Protein AF-A0A0C2C141-F1 (afdb_monomer_lite)

InterPro domains:
  IPR000219 Dbl homology domain [PF00621] (6-155)
  IPR000219 Dbl homology domain [PS50010] (1-156)
  IPR000219 Dbl homology domain [SM00325] (1-156)
  IPR000219 Dbl homology domain [cd00160] (6-156)
  IPR035899 Dbl homology (DH) domain superfamily [G3DSA:1.20.900.10] (3-156)
  IPR035899 Dbl homology (DH) domain superfamily [SSF48065] (6-153)
  IPR051336 Rho GTPase-activating Guanine Nucleotide Exchange Factors [PTHR22826] (6-152)

Sequence (156 aa):
MKRKSLSTERTYVAELESLVEYYVEPFHAPEYQQGIAVPIRGRSDLVFGNLRELLHFHSRFLLPELLSNENSSAGICRVFVQHANRFLSLYHAYCQNKAASDAIRKEFCEMSSFFADCQRRAGHPLPLGAYLLKPVQRITKYQLLLRELERHCRPE

Structure (mmCIF, N/CA/C/O backbone):
data_AF-A0A0C2C141-F1
#
_entry.id   AF-A0A0C2C141-F1
#
loop_
_atom_site.group_PDB
_atom_site.id
_atom_site.type_symbol
_atom_site.label_atom_id
_atom_site.label_alt_id
_atom_site.label_comp_id
_atom_site.label_asym_id
_atom_site.label_entity_id
_atom_site.label_seq_id
_atom_site.pdbx_PDB_ins_code
_atom_site.Cartn_x
_atom_site.Cartn_y
_atom_site.Cartn_z
_atom_site.occupancy
_atom_site.B_iso_or_equiv
_atom_site.auth_seq_id
_atom_site.auth_comp_id
_atom_site.auth_asym_id
_atom_site.auth_atom_id
_atom_site.pdbx_PDB_model_num
ATOM 1 N N . MET A 1 1 ? 19.460 -10.248 -10.170 1.00 47.91 1 MET A N 1
ATOM 2 C CA . MET A 1 1 ? 18.730 -9.000 -9.834 1.00 47.91 1 MET A CA 1
ATOM 3 C C . MET A 1 1 ? 17.317 -8.924 -10.419 1.00 47.91 1 MET A C 1
ATOM 5 O O . MET A 1 1 ? 16.387 -8.735 -9.646 1.00 47.91 1 MET A O 1
ATOM 9 N N . LYS A 1 2 ? 17.122 -9.149 -11.733 1.00 51.53 2 LYS A N 1
ATOM 10 C CA . LYS A 1 2 ? 15.820 -9.020 -12.435 1.00 51.53 2 LYS A CA 1
ATOM 11 C C . LYS A 1 2 ? 14.654 -9.822 -11.819 1.00 51.53 2 LYS A C 1
ATOM 13 O O . LYS A 1 2 ? 13.629 -9.242 -11.483 1.00 51.53 2 LYS A O 1
ATOM 18 N N . ARG A 1 3 ? 14.844 -11.122 -11.540 1.00 54.25 3 ARG A N 1
ATOM 19 C CA . ARG A 1 3 ? 13.810 -11.992 -10.925 1.00 54.25 3 ARG A CA 1
ATOM 20 C C . ARG A 1 3 ? 13.369 -11.550 -9.520 1.00 54.25 3 ARG A C 1
ATOM 22 O O . ARG A 1 3 ? 12.217 -11.740 -9.145 1.00 54.25 3 ARG A O 1
ATOM 29 N N . LYS A 1 4 ? 14.268 -10.924 -8.748 1.00 59.09 4 LYS A N 1
ATOM 30 C CA . LYS A 1 4 ? 13.986 -10.481 -7.373 1.00 59.09 4 LYS A CA 1
ATOM 31 C C . LYS A 1 4 ? 13.063 -9.257 -7.353 1.00 59.09 4 LYS A C 1
ATOM 33 O O . LYS A 1 4 ? 12.189 -9.185 -6.502 1.00 59.09 4 LYS A O 1
ATOM 38 N N . SER A 1 5 ? 13.201 -8.335 -8.310 1.00 63.59 5 SER A N 1
ATOM 39 C CA . SER A 1 5 ? 12.352 -7.136 -8.382 1.00 63.59 5 SER A CA 1
ATOM 40 C C . SER A 1 5 ? 10.886 -7.485 -8.675 1.00 63.59 5 SER A C 1
ATOM 42 O O . SER A 1 5 ? 9.999 -7.048 -7.941 1.00 63.59 5 SER A O 1
ATOM 44 N N . LEU A 1 6 ? 10.636 -8.375 -9.640 1.00 74.69 6 LEU A N 1
ATOM 45 C CA . LEU A 1 6 ? 9.282 -8.814 -10.007 1.00 74.69 6 LEU A CA 1
ATOM 46 C C . LEU A 1 6 ? 8.625 -9.675 -8.929 1.00 74.69 6 LEU A C 1
ATOM 48 O O . LEU A 1 6 ? 7.445 -9.500 -8.636 1.00 74.69 6 LEU A O 1
ATOM 52 N N . SER A 1 7 ? 9.395 -10.558 -8.287 1.00 78.00 7 SER A N 1
ATOM 53 C CA . SER A 1 7 ? 8.917 -11.305 -7.121 1.00 78.00 7 SER A CA 1
ATOM 54 C C . SER A 1 7 ? 8.462 -10.352 -6.013 1.00 78.00 7 SER A C 1
ATOM 56 O O . SER A 1 7 ? 7.355 -10.499 -5.506 1.00 78.00 7 SER A O 1
ATOM 58 N N . THR A 1 8 ? 9.250 -9.313 -5.709 1.00 86.75 8 THR A N 1
ATOM 59 C CA . THR A 1 8 ? 8.849 -8.331 -4.691 1.00 86.75 8 THR A CA 1
ATOM 60 C C . THR A 1 8 ? 7.659 -7.469 -5.109 1.00 86.75 8 THR A C 1
ATOM 62 O O . THR A 1 8 ? 6.971 -6.957 -4.233 1.00 86.75 8 THR A O 1
ATOM 65 N N . GLU A 1 9 ? 7.409 -7.290 -6.413 1.00 92.25 9 GLU A N 1
ATOM 66 C CA . GLU A 1 9 ? 6.227 -6.560 -6.886 1.00 92.25 9 GLU A CA 1
ATOM 67 C C . GLU A 1 9 ? 4.954 -7.379 -6.734 1.00 92.25 9 GLU A C 1
ATOM 69 O O . GLU A 1 9 ? 3.964 -6.870 -6.221 1.00 92.25 9 GLU A O 1
ATOM 74 N N . ARG A 1 10 ? 4.994 -8.666 -7.091 1.00 93.94 10 ARG A N 1
ATOM 75 C CA . ARG A 1 10 ? 3.867 -9.578 -6.856 1.00 93.94 10 ARG A CA 1
ATOM 76 C C . ARG A 1 10 ? 3.506 -9.646 -5.377 1.00 93.94 10 ARG A C 1
ATOM 78 O O . ARG A 1 10 ? 2.333 -9.558 -5.041 1.00 93.94 10 ARG A O 1
ATOM 85 N N . THR A 1 11 ? 4.508 -9.753 -4.501 1.00 94.62 11 THR A N 1
ATOM 86 C CA . THR A 1 11 ? 4.280 -9.723 -3.051 1.00 94.62 11 THR A CA 1
ATOM 87 C C . THR A 1 11 ? 3.657 -8.403 -2.611 1.00 94.62 11 THR A C 1
ATOM 89 O O . THR A 1 11 ? 2.693 -8.423 -1.860 1.00 94.62 11 THR A O 1
ATOM 92 N N . TYR A 1 12 ? 4.157 -7.264 -3.100 1.00 95.94 12 TYR A N 1
ATOM 93 C CA . TYR A 1 12 ? 3.591 -5.962 -2.750 1.00 95.94 12 TYR A CA 1
ATOM 94 C C . TYR A 1 12 ? 2.126 -5.830 -3.185 1.00 95.94 12 TYR A C 1
ATOM 96 O O . TYR A 1 12 ? 1.298 -5.406 -2.384 1.00 95.94 12 TYR A O 1
ATOM 104 N N . VAL A 1 13 ? 1.794 -6.238 -4.414 1.00 97.56 13 VAL A N 1
ATOM 105 C CA . VAL A 1 13 ? 0.410 -6.238 -4.913 1.00 97.56 13 VAL A CA 1
ATOM 106 C C . VAL A 1 13 ? -0.478 -7.138 -4.058 1.00 97.56 13 VAL A C 1
ATOM 108 O O . VAL A 1 13 ? -1.496 -6.661 -3.575 1.00 97.56 13 VAL A O 1
ATOM 111 N N . ALA A 1 14 ? -0.060 -8.375 -3.781 1.00 97.25 14 ALA A N 1
ATOM 112 C CA . ALA A 1 14 ? -0.830 -9.305 -2.954 1.00 97.25 14 ALA A CA 1
ATOM 113 C C . ALA A 1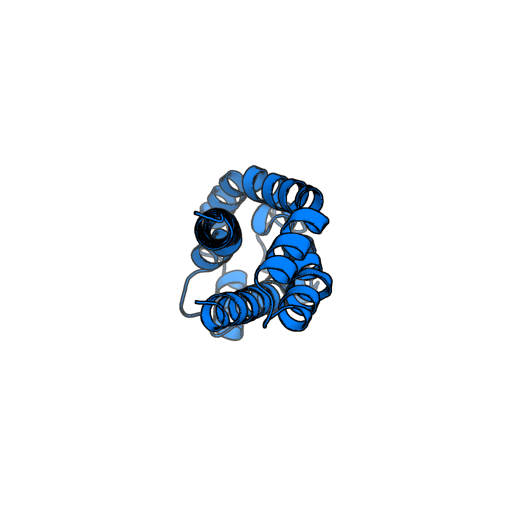 14 ? -1.068 -8.774 -1.527 1.00 97.25 14 ALA A C 1
ATOM 115 O O . ALA A 1 14 ? -2.144 -8.937 -0.956 1.00 97.25 14 ALA A O 1
ATOM 116 N N . GLU A 1 15 ? -0.080 -8.095 -0.941 1.00 96.88 15 GLU A N 1
ATOM 117 C CA . GLU A 1 15 ? -0.233 -7.459 0.370 1.00 96.88 15 GLU A CA 1
ATOM 118 C C . GLU A 1 15 ? -1.220 -6.281 0.329 1.00 96.88 15 GLU A C 1
ATOM 120 O O . GLU A 1 15 ? -1.989 -6.103 1.273 1.00 96.88 15 GLU A O 1
ATOM 125 N N . LEU A 1 16 ? -1.232 -5.487 -0.749 1.00 98.19 16 LEU A N 1
ATOM 126 C CA . LEU A 1 16 ? -2.234 -4.434 -0.944 1.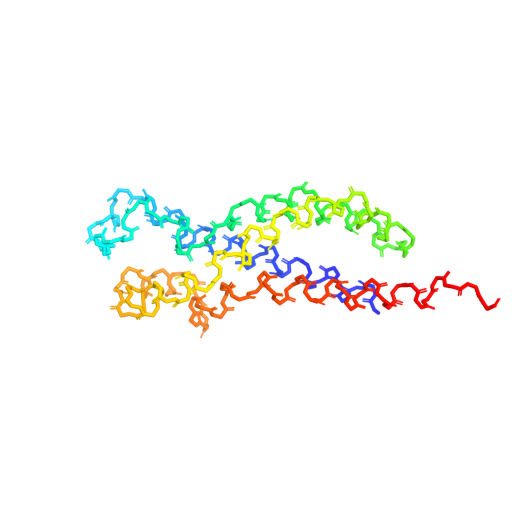00 98.19 16 LEU A CA 1
ATOM 127 C C . LEU A 1 16 ? -3.640 -5.008 -1.166 1.00 98.19 16 LEU A C 1
ATOM 129 O O . LEU A 1 16 ? -4.595 -4.467 -0.613 1.00 98.19 16 LEU A O 1
ATOM 133 N N . GLU A 1 17 ? -3.767 -6.087 -1.942 1.00 98.31 17 GLU A N 1
ATOM 134 C CA . GLU A 1 17 ? -5.032 -6.803 -2.159 1.00 98.31 17 GLU A CA 1
ATOM 135 C C . GLU A 1 17 ? -5.600 -7.288 -0.829 1.00 98.31 17 GLU A C 1
ATOM 137 O O . GLU A 1 17 ? -6.735 -6.951 -0.502 1.00 98.31 17 GLU A O 1
ATOM 142 N N . SER A 1 18 ? -4.777 -7.949 -0.009 1.00 98.19 18 SER A N 1
ATOM 143 C CA . SER A 1 18 ? -5.176 -8.400 1.327 1.00 98.19 18 SER A CA 1
ATOM 144 C C . SER A 1 18 ? -5.638 -7.242 2.222 1.00 98.19 18 SER A C 1
ATOM 146 O O . SER A 1 18 ? -6.653 -7.334 2.911 1.00 98.19 18 SER A O 1
ATOM 148 N N . LEU A 1 19 ? -4.942 -6.099 2.206 1.00 98.25 19 LEU A N 1
ATOM 149 C CA . LEU A 1 19 ? -5.393 -4.932 2.970 1.00 98.25 19 LEU A CA 1
ATOM 150 C C . LEU A 1 19 ? -6.753 -4.418 2.498 1.00 98.25 19 LEU A C 1
ATOM 152 O O . LEU A 1 19 ? -7.599 -4.071 3.325 1.00 98.25 19 LEU A O 1
ATOM 156 N N . VAL A 1 20 ? -6.964 -4.350 1.184 1.00 98.25 20 VAL A N 1
ATOM 157 C CA . VAL A 1 20 ? -8.240 -3.896 0.635 1.00 98.25 20 VAL A CA 1
ATOM 158 C C . VAL A 1 20 ? -9.351 -4.878 1.001 1.00 98.25 20 VAL A C 1
ATOM 160 O O . VAL A 1 20 ? -10.355 -4.453 1.563 1.00 98.25 20 VAL A O 1
ATOM 163 N N . GLU A 1 21 ? -9.136 -6.171 0.785 1.00 98.12 21 GLU A N 1
ATOM 164 C CA . GLU A 1 21 ? -10.112 -7.234 1.032 1.00 98.12 21 GLU A CA 1
ATOM 165 C C . GLU A 1 21 ? -10.494 -7.371 2.510 1.00 98.12 21 GLU A C 1
ATOM 167 O O . GLU A 1 21 ? -11.675 -7.451 2.836 1.00 98.12 21 GLU A O 1
ATOM 172 N N . TYR A 1 22 ? -9.518 -7.383 3.421 1.00 98.00 22 TYR A N 1
ATOM 173 C CA . TYR A 1 22 ? -9.776 -7.714 4.826 1.00 98.00 22 TYR A CA 1
ATOM 174 C C . TYR A 1 22 ? -9.963 -6.505 5.735 1.00 98.00 22 TYR A C 1
ATOM 176 O O . TYR A 1 22 ? -10.462 -6.670 6.848 1.00 98.00 22 TYR A O 1
ATOM 184 N N . TYR A 1 23 ? -9.578 -5.305 5.296 1.00 97.69 23 TYR A N 1
ATOM 185 C CA . TYR A 1 23 ? -9.715 -4.089 6.100 1.00 97.69 23 TYR A CA 1
ATOM 186 C C . TYR A 1 23 ? -10.569 -3.044 5.405 1.00 97.69 23 TYR A C 1
ATOM 188 O O . TYR A 1 23 ? -11.541 -2.595 6.001 1.00 97.69 23 TYR A O 1
ATOM 196 N N . VAL A 1 24 ? -10.241 -2.661 4.167 1.00 97.56 24 VAL A N 1
ATOM 197 C CA . VAL A 1 24 ? -10.925 -1.542 3.504 1.00 97.56 24 VAL A CA 1
ATOM 198 C C . VAL A 1 24 ? -12.366 -1.897 3.144 1.00 97.56 24 VAL A C 1
ATOM 200 O O . VAL A 1 24 ? -13.257 -1.125 3.478 1.00 97.56 24 VAL A O 1
ATOM 203 N N . GLU A 1 25 ? -12.630 -3.041 2.505 1.00 96.31 25 GLU A N 1
ATOM 204 C CA . GLU A 1 25 ? -14.008 -3.444 2.174 1.00 96.31 25 GLU A CA 1
ATOM 205 C C . GLU A 1 25 ? -14.862 -3.643 3.441 1.00 96.31 25 GLU A C 1
ATOM 207 O O . GLU A 1 25 ? -15.918 -3.010 3.541 1.00 96.31 25 GLU A O 1
ATOM 212 N N . PRO A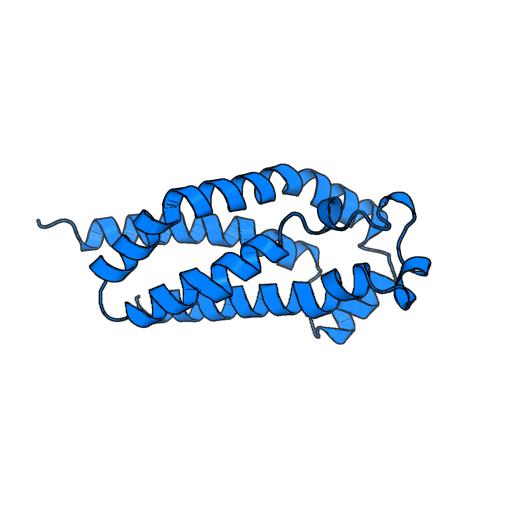 1 26 ? -14.406 -4.380 4.479 1.00 96.50 26 PRO A N 1
ATOM 213 C CA . PRO A 1 26 ? -15.149 -4.502 5.729 1.00 96.50 26 PRO A CA 1
ATOM 214 C C . PRO A 1 26 ? -15.369 -3.163 6.432 1.00 96.50 26 PRO A C 1
ATOM 216 O O . PRO A 1 26 ? -16.400 -2.972 7.065 1.00 96.50 26 PRO A O 1
ATOM 219 N N . PHE A 1 27 ? -14.449 -2.203 6.301 1.00 96.62 27 PHE A N 1
ATOM 220 C CA . PHE A 1 27 ? -14.618 -0.879 6.901 1.00 96.62 27 PHE A CA 1
ATOM 221 C C . PHE A 1 27 ? -15.821 -0.117 6.332 1.00 96.62 27 PHE A C 1
ATOM 223 O O . PHE A 1 27 ? -16.388 0.731 7.018 1.00 96.62 27 PHE A O 1
ATOM 230 N N . HIS A 1 28 ? -16.225 -0.410 5.094 1.00 94.44 28 HIS A N 1
ATOM 231 C CA . HIS A 1 28 ? -17.411 0.174 4.464 1.00 94.44 28 HIS A CA 1
ATOM 232 C C . HIS A 1 28 ? -18.668 -0.685 4.615 1.00 94.44 28 HIS A C 1
ATOM 234 O O . HIS A 1 28 ? -19.766 -0.191 4.357 1.00 94.44 28 HIS A O 1
ATOM 240 N N . ALA A 1 29 ? -18.536 -1.944 5.036 1.00 94.50 29 ALA A N 1
ATOM 241 C CA . ALA A 1 29 ? -19.673 -2.845 5.127 1.00 94.50 29 ALA A CA 1
ATOM 242 C C . ALA A 1 29 ? -20.622 -2.411 6.271 1.00 94.50 29 ALA A C 1
ATOM 244 O O . ALA A 1 29 ? -20.145 -2.086 7.372 1.00 94.50 29 ALA A O 1
ATOM 245 N N . PRO A 1 30 ? -21.950 -2.364 6.041 1.00 92.56 30 PRO A N 1
ATOM 246 C CA . PRO A 1 30 ? -22.930 -1.930 7.038 1.00 92.56 30 PRO A CA 1
ATOM 247 C C . PRO A 1 30 ? -22.847 -2.693 8.366 1.00 92.56 30 PRO A C 1
ATOM 249 O O . PRO A 1 30 ? -22.968 -2.094 9.435 1.00 92.56 30 PRO A O 1
ATOM 252 N N . GLU A 1 31 ? -22.585 -3.997 8.306 1.00 93.19 31 GLU A N 1
ATOM 253 C CA . GLU A 1 31 ? -22.511 -4.901 9.454 1.00 93.19 31 GLU A CA 1
ATOM 254 C C . GLU A 1 31 ? -21.375 -4.566 10.431 1.00 93.19 31 GLU A C 1
ATOM 256 O O . GLU A 1 31 ? -21.474 -4.872 11.618 1.00 93.19 31 GLU A O 1
ATOM 261 N N . TYR A 1 32 ? -20.319 -3.892 9.968 1.00 92.25 32 TYR A N 1
ATOM 262 C CA . TYR A 1 32 ? -19.162 -3.553 10.796 1.00 92.25 32 TYR A CA 1
ATOM 263 C C . TYR A 1 32 ? -19.173 -2.107 11.304 1.00 92.25 32 TYR A C 1
ATOM 265 O O . TYR A 1 32 ? -18.374 -1.765 12.177 1.00 92.25 32 TYR A O 1
ATOM 273 N N . GLN A 1 33 ? -20.101 -1.257 10.842 1.00 91.06 33 GLN A N 1
ATOM 274 C CA . GLN A 1 33 ? -20.119 0.172 11.191 1.00 91.06 33 GLN A CA 1
ATOM 275 C C . GLN A 1 33 ? -20.230 0.429 12.697 1.00 91.06 33 GLN A C 1
ATOM 277 O O . GLN A 1 33 ? -19.650 1.390 13.207 1.00 91.06 33 GLN A O 1
ATOM 282 N N . GLN A 1 34 ? -20.950 -0.430 13.424 1.00 88.62 34 GLN A N 1
ATOM 283 C CA . GLN A 1 34 ? -21.106 -0.310 14.876 1.00 88.62 34 GLN A CA 1
ATOM 284 C C . GLN A 1 34 ? -19.799 -0.579 15.637 1.00 88.62 34 GLN A C 1
ATOM 286 O O . GLN A 1 34 ? -19.583 0.021 16.686 1.00 88.62 34 GLN A O 1
ATOM 291 N N . GLY A 1 35 ? -18.911 -1.420 15.094 1.00 88.62 35 GLY A N 1
ATOM 292 C CA . GLY A 1 35 ? -17.595 -1.725 15.671 1.00 88.62 35 GLY A CA 1
ATOM 293 C C . GLY A 1 35 ? -16.509 -0.692 15.346 1.00 88.62 35 GLY A C 1
ATOM 294 O O . GLY A 1 35 ? -15.397 -0.778 15.870 1.00 88.62 35 GLY A O 1
ATOM 295 N N . ILE A 1 36 ? -16.818 0.290 14.494 1.00 94.44 36 ILE A N 1
ATOM 296 C CA . ILE A 1 36 ? -15.905 1.360 14.089 1.00 94.44 36 ILE A CA 1
ATOM 297 C C . ILE A 1 36 ? -16.176 2.609 14.933 1.00 94.44 36 ILE A C 1
ATOM 299 O O . ILE A 1 36 ? -17.324 3.051 15.077 1.00 94.44 36 ILE A O 1
ATOM 303 N N . ALA A 1 37 ? -15.099 3.196 15.462 1.00 94.06 37 ALA A N 1
ATOM 304 C CA . ALA A 1 37 ? -15.157 4.410 16.265 1.00 94.06 37 ALA A CA 1
ATOM 305 C C . ALA A 1 37 ? -15.770 5.575 15.470 1.00 94.06 37 ALA A C 1
ATOM 307 O O . ALA A 1 37 ? -15.437 5.802 14.306 1.00 94.06 37 ALA A O 1
ATOM 308 N N . VAL A 1 38 ? -16.655 6.338 16.117 1.00 93.94 38 VAL A N 1
ATOM 309 C CA . VAL A 1 38 ? -17.401 7.441 15.488 1.00 93.94 38 VAL A CA 1
ATOM 310 C C . VAL A 1 38 ? -16.499 8.447 14.750 1.00 93.94 38 VAL A C 1
ATOM 312 O O . VAL A 1 38 ? -16.847 8.774 13.617 1.00 93.94 38 VAL A O 1
ATOM 315 N N . PRO A 1 39 ? -15.338 8.887 15.288 1.00 94.00 39 PRO A N 1
ATOM 316 C CA . PRO A 1 39 ? -14.485 9.872 14.611 1.00 94.00 39 PRO A CA 1
ATOM 317 C C . PRO A 1 39 ? -13.935 9.428 13.249 1.00 94.00 39 PRO A C 1
ATOM 319 O O . PRO A 1 39 ? -13.611 10.270 12.416 1.00 94.00 39 PRO A O 1
ATOM 322 N N . ILE A 1 40 ? -13.828 8.117 13.016 1.00 94.94 40 ILE A N 1
ATOM 323 C CA . ILE A 1 40 ? -13.276 7.553 11.777 1.00 94.94 40 ILE A CA 1
ATOM 324 C C . ILE A 1 40 ? -14.341 6.887 10.905 1.00 94.94 40 ILE A C 1
ATOM 326 O O . ILE A 1 40 ? -14.057 6.505 9.774 1.00 94.94 40 ILE A O 1
ATOM 330 N N . ARG A 1 41 ? -15.572 6.729 11.397 1.00 93.56 41 ARG A N 1
ATOM 331 C CA . ARG A 1 41 ? -16.643 6.041 10.671 1.00 93.56 41 ARG A CA 1
ATOM 332 C C . ARG A 1 41 ? -16.903 6.718 9.323 1.00 93.56 41 ARG A C 1
ATOM 334 O O . ARG A 1 41 ? -17.076 7.931 9.252 1.00 93.56 41 ARG A O 1
ATOM 341 N N . GLY A 1 42 ? -16.899 5.932 8.246 1.00 89.44 42 GLY A N 1
ATOM 342 C CA . GLY A 1 42 ? -17.040 6.441 6.876 1.00 89.44 42 GLY A CA 1
ATOM 343 C C . GLY A 1 42 ? -15.840 7.246 6.353 1.00 89.44 42 GLY A C 1
ATOM 344 O O . GLY A 1 42 ? -15.874 7.697 5.213 1.00 89.44 42 GLY A O 1
ATOM 345 N N . ARG A 1 43 ? -14.773 7.406 7.145 1.00 93.88 43 ARG A N 1
ATOM 346 C CA . ARG A 1 43 ? -13.552 8.155 6.812 1.00 93.88 43 ARG A CA 1
ATOM 347 C C . ARG A 1 43 ? -12.376 7.210 6.571 1.00 93.88 43 ARG A C 1
ATOM 349 O O . ARG A 1 43 ? -11.335 7.281 7.226 1.00 93.88 43 ARG A O 1
ATOM 356 N N . SER A 1 44 ? -12.563 6.271 5.645 1.00 94.69 44 SER A N 1
ATOM 357 C CA . SER A 1 44 ? -11.535 5.292 5.268 1.00 94.69 44 SER A CA 1
ATOM 358 C C . SER A 1 44 ? -10.285 5.958 4.687 1.00 94.69 44 SER A C 1
ATOM 360 O O . SER A 1 44 ? -9.186 5.438 4.849 1.00 94.69 44 SER A O 1
ATOM 362 N N . ASP A 1 45 ? -10.445 7.117 4.048 1.00 94.88 45 ASP A N 1
ATOM 363 C CA . ASP A 1 45 ? -9.378 7.975 3.533 1.00 94.88 45 ASP A CA 1
ATOM 364 C C . ASP A 1 45 ? -8.390 8.374 4.634 1.00 94.88 45 ASP A C 1
ATOM 366 O O . ASP A 1 45 ? -7.179 8.325 4.431 1.00 94.88 45 ASP A O 1
ATOM 370 N N . LEU A 1 46 ? -8.888 8.674 5.834 1.00 96.06 46 LEU A N 1
ATOM 371 C CA . LEU A 1 46 ? -8.039 9.055 6.956 1.00 96.06 46 LEU A CA 1
ATOM 372 C C . LEU A 1 46 ? -7.193 7.882 7.462 1.00 96.06 46 LEU A C 1
ATOM 374 O O . LEU A 1 46 ? -6.023 8.058 7.793 1.00 96.06 46 LEU A O 1
ATOM 378 N N . VAL A 1 47 ? -7.764 6.675 7.494 1.00 96.75 47 VAL A N 1
ATOM 379 C CA . VAL A 1 47 ? -7.081 5.479 8.009 1.00 96.75 47 VAL A CA 1
ATOM 380 C C . VAL A 1 47 ? -6.144 4.882 6.960 1.00 96.75 47 VAL A C 1
ATOM 382 O O . VAL A 1 47 ? -4.985 4.600 7.258 1.00 96.75 47 VAL A O 1
ATOM 385 N N . PHE A 1 48 ? -6.624 4.695 5.733 1.00 97.81 48 PHE A N 1
ATOM 386 C CA . PHE A 1 48 ? -5.945 3.922 4.691 1.00 97.81 48 PHE A CA 1
ATOM 387 C C . PHE A 1 48 ? -5.351 4.787 3.570 1.00 97.81 48 PHE A C 1
ATOM 389 O O . PHE A 1 48 ? -4.605 4.270 2.741 1.00 97.81 48 PHE A O 1
ATOM 396 N N . GLY A 1 49 ? -5.653 6.087 3.512 1.00 97.38 49 GLY A N 1
ATOM 397 C CA . GLY A 1 49 ? -5.265 6.945 2.391 1.00 97.38 49 GLY A CA 1
ATOM 398 C C . GLY A 1 49 ? -5.892 6.487 1.073 1.00 97.38 49 GLY A C 1
ATOM 399 O O . GLY A 1 49 ? -6.975 5.904 1.035 1.00 97.38 49 GLY A O 1
ATOM 400 N N . ASN A 1 50 ? -5.170 6.691 -0.026 1.00 97.81 50 ASN A N 1
ATOM 401 C CA . ASN A 1 50 ? -5.563 6.262 -1.369 1.00 97.81 50 ASN A CA 1
ATOM 402 C C . ASN A 1 50 ? -5.104 4.824 -1.703 1.00 97.81 50 ASN A C 1
ATOM 404 O O . ASN A 1 50 ? -4.685 4.530 -2.824 1.00 97.81 50 ASN A O 1
ATOM 408 N N . LEU A 1 51 ? -5.177 3.896 -0.738 1.00 97.44 51 LEU A N 1
ATOM 409 C CA . LEU A 1 51 ? -4.685 2.518 -0.898 1.00 97.44 51 LEU A CA 1
ATOM 410 C C . LEU A 1 51 ? -5.314 1.782 -2.093 1.00 97.44 51 LEU A C 1
ATOM 412 O O . LEU A 1 51 ? -4.623 1.049 -2.798 1.00 97.44 51 LEU A O 1
ATOM 416 N N . ARG A 1 52 ? -6.610 2.009 -2.352 1.00 97.38 52 ARG A N 1
ATOM 417 C CA . ARG A 1 52 ? -7.322 1.429 -3.505 1.00 97.38 52 ARG A CA 1
ATOM 418 C C . ARG A 1 52 ? -6.742 1.905 -4.835 1.00 97.38 52 ARG A C 1
ATOM 420 O O . ARG A 1 52 ? -6.609 1.112 -5.761 1.00 97.38 52 ARG A O 1
ATOM 427 N N . GLU A 1 53 ? -6.378 3.181 -4.933 1.00 98.06 53 GLU A N 1
ATOM 428 C CA . GLU A 1 53 ? -5.795 3.751 -6.151 1.00 98.06 53 GLU A CA 1
ATOM 429 C C . GLU A 1 53 ? -4.385 3.215 -6.394 1.00 98.06 53 GLU A C 1
ATOM 431 O O . GLU A 1 53 ? -4.049 2.864 -7.527 1.00 98.06 53 GLU A O 1
ATOM 436 N N . LEU A 1 54 ? -3.586 3.087 -5.326 1.00 98.06 54 LEU A N 1
ATOM 437 C CA . LEU A 1 54 ? -2.288 2.417 -5.381 1.00 98.06 54 LEU A CA 1
ATOM 438 C C . LEU A 1 54 ? -2.451 0.971 -5.854 1.00 98.06 54 LEU A C 1
ATOM 440 O O . LEU A 1 54 ? -1.832 0.584 -6.843 1.00 98.06 54 LEU A O 1
ATOM 444 N N . LEU A 1 55 ? -3.323 0.187 -5.215 1.00 98.38 55 LEU A N 1
ATOM 445 C CA . LEU A 1 55 ? -3.577 -1.193 -5.625 1.00 98.38 55 LEU A CA 1
ATOM 446 C C . LEU A 1 55 ? -3.998 -1.267 -7.095 1.00 98.38 55 LEU A C 1
ATOM 448 O O . LEU A 1 55 ? -3.451 -2.063 -7.856 1.00 98.38 55 LEU A O 1
ATOM 452 N N . HIS A 1 56 ? -4.942 -0.428 -7.511 1.00 98.12 56 HIS A N 1
ATOM 453 C CA . HIS A 1 56 ? -5.427 -0.400 -8.883 1.00 98.12 56 HIS A CA 1
ATOM 454 C C . HIS A 1 56 ? -4.302 -0.094 -9.879 1.00 98.12 56 HIS A C 1
ATOM 456 O O . HIS A 1 56 ? -4.158 -0.790 -10.882 1.00 98.12 56 HIS A O 1
ATOM 462 N N . PHE A 1 57 ? -3.470 0.910 -9.600 1.00 97.75 57 PHE A N 1
ATOM 463 C CA . PHE A 1 57 ? -2.329 1.234 -10.449 1.00 97.75 57 PHE A CA 1
ATOM 464 C C . PHE A 1 57 ? -1.338 0.066 -10.550 1.00 97.75 57 PHE A C 1
ATOM 466 O O . PHE A 1 57 ? -0.967 -0.343 -11.654 1.00 97.75 57 PHE A O 1
ATOM 473 N N . HIS A 1 58 ? -0.948 -0.493 -9.406 1.00 97.38 58 HIS A N 1
ATOM 474 C CA . HIS A 1 58 ? 0.053 -1.549 -9.346 1.00 97.38 58 HIS A CA 1
ATOM 475 C C . HIS A 1 58 ? -0.431 -2.853 -9.995 1.00 97.38 58 HIS A C 1
ATOM 477 O O . HIS A 1 58 ? 0.277 -3.426 -10.820 1.00 97.38 58 HIS A O 1
ATOM 483 N N . SER A 1 59 ? -1.651 -3.294 -9.683 1.00 97.00 59 SER A N 1
ATOM 484 C CA . SER A 1 59 ? -2.216 -4.553 -10.190 1.00 97.00 59 SER A CA 1
ATOM 485 C C . SER A 1 59 ? -2.626 -4.488 -11.664 1.00 97.00 59 SER A C 1
ATOM 487 O O . SER A 1 59 ? -2.444 -5.466 -12.388 1.00 97.00 59 SER A O 1
ATOM 489 N N . ARG A 1 60 ? -3.181 -3.359 -12.132 1.00 96.75 60 ARG A N 1
ATOM 490 C CA . ARG A 1 60 ? -3.780 -3.264 -13.477 1.00 96.75 60 ARG A CA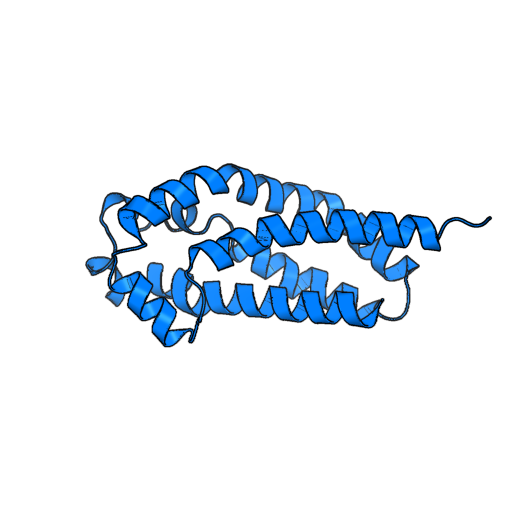 1
ATOM 491 C C . ARG A 1 60 ? -2.837 -2.722 -14.543 1.00 96.75 60 ARG A C 1
ATOM 493 O O . ARG A 1 60 ? -3.075 -2.991 -15.714 1.00 96.75 60 ARG A O 1
ATOM 500 N N . PHE A 1 61 ? -1.795 -1.984 -14.160 1.00 95.44 61 PHE A N 1
ATOM 501 C CA . PHE A 1 61 ? -0.886 -1.343 -15.116 1.00 95.44 61 PHE A CA 1
ATOM 502 C C . PHE A 1 61 ? 0.558 -1.762 -14.876 1.00 95.44 61 PHE A C 1
ATOM 504 O O . PHE A 1 61 ? 1.166 -2.416 -15.721 1.00 95.44 61 PHE A O 1
ATOM 511 N N . LEU A 1 62 ? 1.098 -1.453 -13.695 1.00 94.69 62 LEU A N 1
ATOM 512 C CA . LEU A 1 62 ? 2.530 -1.593 -13.465 1.00 94.69 62 LEU A CA 1
ATOM 513 C C . LEU A 1 62 ? 2.996 -3.053 -13.510 1.00 94.69 62 LEU A C 1
ATOM 515 O O . LEU A 1 62 ? 3.909 -3.378 -14.265 1.00 94.69 62 LEU A O 1
ATOM 519 N N . LEU A 1 63 ? 2.392 -3.940 -12.714 1.00 94.94 63 LEU A N 1
ATOM 520 C CA . LEU A 1 63 ? 2.807 -5.340 -12.642 1.00 94.94 63 LEU A CA 1
ATOM 521 C C . LEU A 1 63 ? 2.696 -6.047 -14.012 1.00 94.94 63 LEU A C 1
ATOM 523 O O . LEU A 1 63 ? 3.688 -6.655 -14.416 1.00 94.94 63 LEU A O 1
ATOM 527 N N . PRO A 1 64 ? 1.581 -5.955 -14.768 1.00 95.50 64 PRO A N 1
ATOM 528 C CA . PRO A 1 64 ? 1.495 -6.537 -16.112 1.00 95.50 64 PRO A CA 1
ATOM 529 C C . PRO A 1 64 ? 2.578 -6.038 -17.081 1.00 95.50 64 PRO A C 1
ATOM 531 O O . PRO A 1 64 ? 3.189 -6.837 -17.796 1.00 95.50 64 PRO A O 1
ATOM 534 N N . GLU A 1 65 ? 2.859 -4.733 -17.089 1.00 95.00 65 GLU A N 1
ATOM 535 C CA . GLU A 1 65 ? 3.879 -4.147 -17.964 1.00 95.00 65 GLU A CA 1
ATOM 536 C C . GLU A 1 65 ? 5.299 -4.560 -17.556 1.00 95.00 65 GLU A C 1
ATOM 538 O O . GLU A 1 65 ? 6.129 -4.872 -18.416 1.00 95.00 65 GLU A O 1
ATOM 543 N N . LEU A 1 66 ? 5.577 -4.630 -16.250 1.00 92.12 66 LEU A N 1
ATOM 544 C CA . LEU A 1 66 ? 6.851 -5.120 -15.726 1.00 92.12 66 LEU A CA 1
ATOM 545 C C . LEU A 1 66 ? 7.080 -6.598 -16.068 1.00 92.12 66 LEU A C 1
ATOM 547 O O . LEU A 1 66 ? 8.197 -6.967 -16.428 1.00 92.12 66 LEU A O 1
ATOM 551 N N . LEU A 1 67 ? 6.038 -7.432 -16.001 1.00 92.06 67 LEU A N 1
ATOM 552 C CA . LEU A 1 67 ? 6.109 -8.840 -16.403 1.00 92.06 67 LEU A CA 1
ATOM 553 C C . LEU A 1 67 ? 6.351 -8.988 -17.905 1.00 92.06 67 LEU A C 1
ATOM 555 O O . LEU A 1 67 ? 7.211 -9.760 -18.314 1.00 92.06 67 LEU A O 1
ATOM 559 N N . SER A 1 68 ? 5.667 -8.188 -18.723 1.00 93.56 68 SER A N 1
ATOM 560 C CA . SER A 1 68 ? 5.853 -8.189 -20.181 1.00 93.56 68 SER A CA 1
ATOM 561 C C . SER A 1 68 ? 7.270 -7.771 -20.598 1.00 93.56 68 SER A C 1
ATOM 563 O O . SER A 1 68 ? 7.744 -8.140 -21.669 1.00 93.56 68 SER A O 1
ATOM 565 N N . ASN A 1 69 ? 7.970 -7.019 -19.743 1.00 90.88 69 ASN A N 1
ATOM 566 C CA . ASN A 1 69 ? 9.329 -6.536 -19.980 1.00 90.88 69 ASN A CA 1
ATOM 567 C C . ASN A 1 69 ? 10.388 -7.239 -19.114 1.00 90.88 69 ASN A C 1
ATOM 569 O O . ASN A 1 69 ? 11.526 -6.772 -19.058 1.00 90.88 69 ASN A O 1
ATOM 573 N N . GLU A 1 70 ? 10.073 -8.364 -18.463 1.00 86.44 70 GLU A N 1
ATOM 574 C CA . GLU A 1 70 ? 10.923 -8.955 -17.415 1.00 86.44 70 GLU A CA 1
ATOM 575 C C . GLU A 1 70 ? 12.361 -9.284 -17.851 1.00 86.44 70 GLU A C 1
ATOM 577 O O . GLU A 1 70 ? 13.306 -9.233 -17.055 1.00 86.44 70 GLU A O 1
ATOM 582 N N . ASN A 1 71 ? 12.541 -9.573 -19.140 1.00 86.00 71 ASN A N 1
ATOM 583 C CA . ASN A 1 71 ? 13.828 -9.935 -19.720 1.00 86.00 71 ASN A CA 1
ATOM 584 C C . ASN A 1 71 ? 14.637 -8.710 -20.199 1.00 86.00 71 ASN A C 1
ATOM 586 O O . ASN A 1 71 ? 15.857 -8.802 -20.367 1.00 86.00 71 ASN A O 1
ATOM 590 N N . SER A 1 72 ? 14.017 -7.530 -20.317 1.00 88.19 72 SER A N 1
ATOM 591 C CA . SER A 1 72 ? 14.624 -6.315 -20.874 1.00 88.19 72 SER A CA 1
ATOM 592 C C . SER A 1 72 ? 14.807 -5.218 -19.823 1.00 88.19 72 SER A C 1
ATOM 594 O O . SER A 1 72 ? 13.845 -4.589 -19.392 1.00 88.19 72 SER A O 1
ATOM 596 N N . SER A 1 73 ? 16.061 -4.921 -19.454 1.00 84.38 73 SER A N 1
ATOM 597 C CA . SER A 1 73 ? 16.365 -3.823 -18.518 1.00 84.38 73 SER A CA 1
ATOM 598 C C . SER A 1 73 ? 15.875 -2.477 -19.059 1.00 84.38 73 SER A C 1
ATOM 600 O O . SER A 1 73 ? 15.244 -1.716 -18.335 1.00 84.38 73 SER A O 1
ATOM 602 N N . ALA A 1 74 ? 16.102 -2.216 -20.351 1.00 87.69 74 ALA A N 1
ATOM 603 C CA . ALA A 1 74 ? 15.619 -1.010 -21.015 1.00 87.69 74 ALA A CA 1
ATOM 604 C C . ALA A 1 74 ? 14.083 -0.955 -21.060 1.00 87.69 74 ALA A C 1
ATOM 606 O O . ALA A 1 74 ? 13.507 0.116 -20.887 1.00 87.69 74 ALA A O 1
ATOM 607 N N . GLY A 1 75 ? 13.415 -2.100 -21.250 1.00 90.19 75 GLY A N 1
ATOM 608 C CA . GLY A 1 75 ? 11.957 -2.207 -21.168 1.00 90.19 75 GLY A CA 1
ATOM 609 C C . GLY A 1 75 ? 11.429 -1.831 -19.786 1.00 90.19 75 GLY A C 1
ATOM 610 O O . GLY A 1 75 ? 10.570 -0.964 -19.680 1.00 90.19 75 GLY A O 1
ATOM 611 N N . ILE A 1 76 ? 12.017 -2.396 -18.728 1.00 88.38 76 ILE A N 1
ATOM 612 C CA . ILE A 1 76 ? 11.679 -2.057 -17.339 1.00 88.38 76 ILE A CA 1
ATOM 613 C C . ILE A 1 76 ? 11.878 -0.555 -17.081 1.00 88.38 76 ILE A C 1
ATOM 615 O O . ILE A 1 76 ? 10.981 0.089 -16.542 1.00 88.38 76 ILE A O 1
ATOM 619 N N . CYS A 1 77 ? 13.003 0.033 -17.508 1.00 87.62 77 CYS A N 1
ATOM 620 C CA . CYS A 1 77 ? 13.233 1.476 -17.376 1.00 87.62 77 CYS A CA 1
ATOM 621 C C . CYS A 1 77 ? 12.148 2.304 -18.080 1.00 87.62 77 CYS A C 1
ATOM 623 O O . CYS A 1 77 ? 11.638 3.260 -17.498 1.00 87.62 77 CYS A O 1
ATOM 625 N N . ARG A 1 78 ? 11.765 1.931 -19.309 1.00 90.81 78 ARG A N 1
ATOM 626 C CA . ARG A 1 78 ? 10.707 2.628 -20.056 1.00 90.81 78 ARG A CA 1
ATOM 627 C C . ARG A 1 78 ? 9.365 2.585 -19.335 1.00 90.81 78 ARG A C 1
ATOM 629 O O . ARG A 1 78 ? 8.717 3.622 -19.266 1.00 90.81 78 ARG A O 1
ATOM 636 N N . VAL A 1 79 ? 8.990 1.444 -18.753 1.00 92.75 79 VAL A N 1
ATOM 637 C CA . VAL A 1 79 ? 7.755 1.319 -17.956 1.00 92.75 79 VAL A CA 1
ATOM 638 C C . VAL A 1 79 ? 7.751 2.334 -16.805 1.00 92.75 79 VAL A C 1
ATOM 640 O O . VAL A 1 79 ? 6.778 3.061 -16.622 1.00 92.75 79 VAL A O 1
ATOM 643 N N . PHE A 1 80 ? 8.855 2.461 -16.060 1.00 90.94 80 PHE A N 1
ATOM 644 C CA . PHE A 1 80 ? 8.938 3.446 -14.974 1.00 90.94 80 PHE A CA 1
ATOM 645 C C . PHE A 1 80 ? 8.858 4.895 -15.462 1.00 90.94 80 PHE A C 1
ATOM 647 O O . PHE A 1 80 ? 8.173 5.701 -14.837 1.00 90.94 80 PHE A O 1
ATOM 654 N N . VAL A 1 81 ? 9.526 5.232 -16.571 1.00 90.94 81 VAL A N 1
ATOM 655 C CA . VAL A 1 81 ? 9.474 6.584 -17.154 1.00 90.94 81 VAL A CA 1
ATOM 656 C C . VAL A 1 81 ? 8.061 6.918 -17.632 1.00 90.94 81 VAL A C 1
ATOM 658 O O . VAL A 1 81 ? 7.552 7.994 -17.324 1.00 90.94 81 VAL A O 1
ATOM 661 N N . GLN A 1 82 ? 7.401 5.984 -18.319 1.00 94.56 82 GLN A N 1
ATOM 662 C CA . GLN A 1 82 ? 6.037 6.148 -18.824 1.00 94.56 82 GLN A CA 1
ATOM 663 C C . GLN A 1 82 ? 5.036 6.448 -17.701 1.00 94.56 82 GLN A C 1
ATOM 665 O O . GLN A 1 82 ? 4.150 7.284 -17.868 1.00 94.56 82 GLN A O 1
ATOM 670 N N . HIS A 1 83 ? 5.196 5.809 -16.539 1.00 93.75 83 HIS A N 1
ATOM 671 C CA . HIS A 1 83 ? 4.287 5.974 -15.400 1.00 93.75 83 HIS A CA 1
ATOM 672 C C . HIS A 1 83 ? 4.769 6.976 -14.342 1.00 93.75 83 HIS A C 1
ATOM 674 O O . HIS A 1 83 ? 4.117 7.120 -13.306 1.00 93.75 83 HIS A O 1
ATOM 680 N N . ALA A 1 84 ? 5.875 7.693 -14.570 1.00 90.50 84 ALA A N 1
ATOM 681 C CA . ALA A 1 84 ? 6.529 8.528 -13.556 1.00 90.50 84 ALA A CA 1
ATOM 682 C C . ALA A 1 84 ? 5.585 9.559 -12.910 1.00 90.50 84 ALA A C 1
ATOM 684 O O . ALA A 1 84 ? 5.523 9.665 -11.686 1.00 90.50 84 ALA A O 1
ATOM 685 N N . ASN A 1 85 ? 4.785 10.265 -13.712 1.00 90.56 85 ASN A N 1
ATOM 686 C CA . ASN A 1 85 ? 3.834 11.258 -13.199 1.00 90.56 85 ASN A CA 1
ATOM 687 C C . ASN A 1 85 ? 2.739 10.621 -12.330 1.00 90.56 85 ASN A C 1
ATOM 689 O O . ASN A 1 85 ? 2.363 11.173 -11.296 1.00 90.56 85 ASN A O 1
ATOM 693 N N . ARG A 1 86 ? 2.258 9.431 -12.716 1.00 92.94 86 ARG A N 1
ATOM 694 C CA . ARG A 1 86 ? 1.240 8.688 -11.964 1.00 92.94 86 ARG A CA 1
ATOM 695 C C . ARG A 1 86 ? 1.801 8.180 -10.638 1.00 92.94 86 ARG A C 1
ATOM 697 O O . ARG A 1 86 ? 1.143 8.326 -9.613 1.00 92.94 86 ARG A O 1
ATOM 704 N N . PHE A 1 87 ? 3.036 7.675 -10.639 1.00 90.88 87 PHE A N 1
ATOM 705 C CA . PHE A 1 87 ? 3.770 7.341 -9.418 1.00 90.88 87 PHE A CA 1
ATOM 706 C C . PHE A 1 87 ? 3.871 8.537 -8.473 1.00 90.88 87 PHE A C 1
ATOM 708 O O . PHE A 1 87 ? 3.492 8.429 -7.309 1.00 90.88 87 PHE A O 1
ATOM 715 N N . LEU A 1 88 ? 4.368 9.672 -8.971 1.00 90.50 88 LEU A N 1
ATOM 716 C CA . LEU A 1 88 ? 4.560 10.872 -8.161 1.00 90.50 88 LEU A CA 1
ATOM 717 C C . LEU A 1 88 ? 3.242 11.343 -7.550 1.00 90.50 88 LEU A C 1
ATOM 719 O O . LEU A 1 88 ? 3.193 11.578 -6.348 1.00 90.50 88 LEU A O 1
ATOM 723 N N . SER A 1 89 ? 2.174 11.410 -8.344 1.00 95.56 89 SER A N 1
ATOM 724 C CA . SER A 1 89 ? 0.853 11.821 -7.868 1.00 95.56 89 SER A CA 1
ATOM 725 C C . SER A 1 89 ? 0.304 10.881 -6.785 1.00 95.56 89 SER A C 1
ATOM 727 O O . SER A 1 89 ? -0.031 11.339 -5.691 1.00 95.56 89 SER A O 1
ATOM 729 N N . LEU A 1 90 ? 0.286 9.568 -7.041 1.00 97.31 90 LEU A N 1
ATOM 730 C CA . LEU A 1 90 ? -0.285 8.583 -6.116 1.00 97.31 90 LEU A CA 1
ATOM 731 C C . LEU A 1 90 ? 0.478 8.514 -4.792 1.00 97.31 90 LEU A C 1
ATOM 733 O O . LEU A 1 90 ? -0.134 8.531 -3.723 1.00 97.31 90 LEU A O 1
ATOM 737 N N . TYR A 1 91 ? 1.810 8.444 -4.854 1.00 96.25 91 TYR A N 1
ATOM 738 C CA . TYR A 1 91 ? 2.637 8.341 -3.655 1.00 96.25 91 TYR A CA 1
ATOM 739 C C . TYR A 1 91 ? 2.749 9.668 -2.908 1.00 96.25 91 TYR A C 1
ATOM 741 O O . TYR A 1 91 ? 2.868 9.645 -1.686 1.00 96.25 91 TYR A O 1
ATOM 749 N N . HIS A 1 92 ? 2.666 10.816 -3.590 1.00 95.00 92 HIS A N 1
ATOM 750 C CA . HIS A 1 92 ? 2.555 12.106 -2.913 1.00 95.00 92 HIS A CA 1
ATOM 751 C C . HIS A 1 92 ? 1.285 12.154 -2.061 1.00 95.00 92 HIS A C 1
ATOM 753 O O . HIS A 1 92 ? 1.382 12.403 -0.862 1.00 95.00 92 HIS A O 1
ATOM 759 N N . ALA A 1 93 ? 0.124 11.832 -2.643 1.00 96.38 93 ALA A N 1
ATOM 760 C CA . ALA A 1 93 ? -1.145 11.804 -1.918 1.00 96.38 93 ALA A CA 1
ATOM 761 C C . ALA A 1 93 ? -1.102 10.848 -0.711 1.00 96.38 93 ALA A C 1
ATOM 763 O O . ALA A 1 93 ? -1.468 11.233 0.401 1.00 96.38 93 ALA A O 1
ATOM 764 N N . TYR A 1 94 ? -0.568 9.634 -0.894 1.00 97.81 94 TYR A N 1
ATOM 765 C CA . TYR A 1 94 ? -0.441 8.666 0.198 1.00 97.81 94 TYR A CA 1
ATOM 766 C C . TYR A 1 94 ? 0.471 9.172 1.326 1.00 97.81 94 TYR A C 1
ATOM 768 O O . TYR A 1 94 ? 0.129 9.091 2.507 1.00 97.81 94 TYR A O 1
ATOM 776 N N . CYS A 1 95 ? 1.644 9.706 0.974 1.00 95.94 95 CYS A N 1
ATOM 777 C CA . CYS A 1 95 ? 2.627 10.182 1.945 1.00 95.94 95 CYS A CA 1
ATOM 778 C C . CYS A 1 95 ? 2.142 11.417 2.713 1.00 95.94 95 CYS A C 1
ATOM 780 O O . CYS A 1 95 ? 2.427 11.515 3.904 1.00 95.94 95 CYS A O 1
ATOM 782 N N . GLN A 1 96 ? 1.382 12.314 2.075 1.00 96.06 96 GLN A N 1
ATOM 783 C CA . GLN A 1 96 ? 0.755 13.457 2.750 1.00 96.06 96 GLN A CA 1
ATOM 784 C C . GLN A 1 96 ? -0.209 13.002 3.856 1.00 96.06 96 GLN A C 1
ATOM 786 O O . GLN A 1 96 ? -0.201 13.560 4.950 1.00 96.06 96 GLN A O 1
ATOM 791 N N . ASN A 1 97 ? -0.982 11.937 3.618 1.00 96.25 97 ASN A N 1
ATOM 792 C CA . ASN A 1 97 ? -1.906 11.394 4.618 1.00 96.25 97 ASN A CA 1
ATOM 793 C C . ASN A 1 97 ? -1.212 10.572 5.724 1.00 96.25 97 ASN A C 1
ATOM 795 O O . ASN A 1 97 ? -1.783 10.350 6.792 1.00 96.25 97 ASN A O 1
ATOM 799 N N . LYS A 1 98 ? 0.019 10.095 5.499 1.00 95.56 98 LYS A N 1
ATOM 800 C CA . LYS A 1 98 ? 0.634 9.051 6.335 1.00 95.56 98 LYS A CA 1
ATOM 801 C C . LYS A 1 98 ? 0.745 9.421 7.817 1.00 95.56 98 LYS A C 1
ATOM 803 O O . LYS A 1 98 ? 0.489 8.571 8.667 1.00 95.56 98 LYS A O 1
ATOM 808 N N . ALA A 1 99 ? 1.115 10.663 8.127 1.00 95.62 99 ALA A N 1
ATOM 809 C CA . ALA A 1 99 ? 1.262 11.117 9.511 1.00 95.62 99 ALA A CA 1
ATOM 810 C C . ALA A 1 99 ? -0.085 11.146 10.256 1.00 95.62 99 ALA A C 1
ATOM 812 O O . ALA A 1 99 ? -0.170 10.686 11.395 1.00 95.62 99 ALA A O 1
ATOM 813 N N . ALA A 1 100 ? -1.143 11.624 9.594 1.00 95.81 100 ALA A N 1
ATOM 814 C CA . ALA A 1 100 ? -2.496 11.642 10.146 1.00 95.81 100 ALA A CA 1
ATOM 815 C C . ALA A 1 100 ? -3.044 10.218 10.334 1.00 95.81 100 ALA A C 1
ATOM 817 O O . ALA A 1 100 ? -3.538 9.888 11.411 1.00 95.81 100 ALA A O 1
ATOM 818 N N . SER A 1 101 ? -2.866 9.354 9.329 1.00 97.00 101 SER A N 1
ATOM 819 C CA . SER A 1 101 ? -3.206 7.927 9.401 1.00 97.00 101 SER A CA 1
ATOM 820 C C . SER A 1 101 ? -2.542 7.238 10.597 1.00 97.00 101 SER A C 1
ATOM 822 O O . SER A 1 101 ? -3.203 6.501 11.327 1.00 97.00 101 SER A O 1
ATOM 824 N N . ASP A 1 102 ? -1.264 7.519 10.874 1.00 96.81 102 ASP A N 1
ATOM 825 C CA . ASP A 1 102 ? -0.568 6.928 12.020 1.00 96.81 102 ASP A CA 1
ATOM 826 C C . ASP A 1 102 ? -1.124 7.376 13.371 1.00 96.81 102 ASP A C 1
ATOM 828 O O . ASP A 1 102 ? -1.234 6.546 14.277 1.00 96.81 102 ASP A O 1
ATOM 832 N N . ALA A 1 103 ? -1.461 8.659 13.514 1.00 96.81 103 ALA A N 1
ATOM 833 C CA . ALA A 1 103 ? -2.072 9.187 14.730 1.00 96.81 103 ALA A CA 1
ATOM 834 C C . ALA A 1 103 ? -3.449 8.549 14.965 1.00 96.81 103 ALA A C 1
ATOM 836 O O . ALA A 1 103 ? -3.687 7.952 16.014 1.00 96.81 103 ALA A O 1
ATOM 837 N N . ILE A 1 104 ? -4.299 8.558 13.936 1.00 96.00 104 ILE A N 1
ATOM 838 C CA . ILE A 1 104 ? -5.643 7.971 13.959 1.00 96.00 104 ILE A CA 1
ATOM 839 C C . ILE A 1 104 ? -5.596 6.474 14.260 1.00 96.00 104 ILE A C 1
ATOM 841 O O . ILE A 1 104 ? -6.408 5.953 15.023 1.00 96.00 104 ILE A O 1
ATOM 845 N N . ARG A 1 105 ? -4.632 5.756 13.684 1.00 95.88 105 ARG A N 1
ATOM 846 C CA . ARG A 1 105 ? -4.472 4.323 13.917 1.00 95.88 105 ARG A CA 1
ATOM 847 C C . ARG A 1 105 ? -4.120 4.023 15.372 1.00 95.88 105 ARG A C 1
ATOM 849 O O . ARG A 1 105 ? -4.692 3.096 15.941 1.00 95.88 105 ARG A O 1
ATOM 856 N N . LYS A 1 106 ? -3.196 4.788 15.961 1.00 95.56 106 LYS A N 1
ATOM 857 C CA . LYS A 1 106 ? -2.821 4.642 17.377 1.00 95.56 106 LYS A CA 1
ATOM 858 C C . LYS A 1 106 ? -3.998 4.933 18.300 1.00 95.56 106 LYS A C 1
ATOM 860 O O . LYS A 1 106 ? -4.227 4.191 19.243 1.00 95.56 106 LYS A O 1
ATOM 865 N N . GLU A 1 107 ? -4.753 5.983 18.002 1.00 96.06 107 GLU A N 1
ATOM 866 C CA . GLU A 1 107 ? -5.851 6.430 18.855 1.00 96.06 107 GLU A CA 1
ATOM 867 C C . GLU A 1 107 ? -7.094 5.533 18.748 1.00 96.06 107 GLU A C 1
ATOM 869 O O . GLU A 1 107 ? -7.688 5.174 19.761 1.00 96.06 107 GLU A O 1
ATOM 874 N N . PHE A 1 108 ? -7.474 5.125 17.532 1.00 95.00 108 PHE A N 1
ATOM 875 C CA . PHE A 1 108 ? -8.782 4.506 17.281 1.00 95.00 108 PHE A CA 1
ATOM 876 C C . PHE A 1 108 ? -8.734 3.069 16.757 1.00 95.00 108 PHE A C 1
ATOM 878 O O . PHE A 1 108 ? -9.760 2.390 16.776 1.00 95.00 108 PH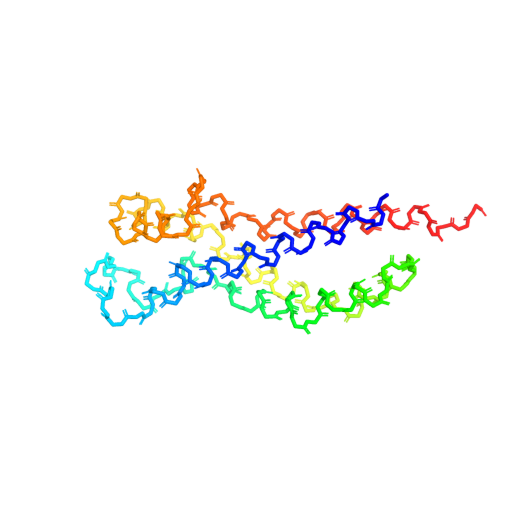E A O 1
ATOM 885 N N . CYS A 1 109 ? -7.588 2.592 16.261 1.00 92.88 109 CYS A N 1
ATOM 886 C CA . CYS A 1 109 ? -7.513 1.292 15.582 1.00 92.88 109 CYS A CA 1
ATOM 887 C C . CYS A 1 109 ? -6.777 0.221 16.400 1.00 92.88 109 CYS A C 1
ATOM 889 O O . CYS A 1 109 ? -7.180 -0.936 16.351 1.00 92.88 109 CYS A O 1
ATOM 891 N N . GLU A 1 110 ? -5.725 0.568 17.152 1.00 89.75 110 GLU A N 1
ATOM 892 C CA . GLU A 1 110 ? -4.887 -0.414 17.872 1.00 89.75 110 GLU A CA 1
ATOM 893 C C . GLU A 1 110 ? -5.664 -1.248 18.904 1.00 89.75 110 GLU A C 1
ATOM 895 O O . GLU A 1 110 ? -5.412 -2.443 19.028 1.00 89.75 110 GLU A O 1
ATOM 900 N N . MET A 1 111 ? -6.639 -0.644 19.590 1.00 89.25 111 MET A N 1
ATOM 901 C CA . MET A 1 111 ? -7.457 -1.306 20.620 1.00 89.25 111 MET A CA 1
ATOM 902 C C . MET A 1 111 ? -8.861 -1.698 20.133 1.00 89.25 111 MET A C 1
ATOM 904 O O . MET A 1 111 ? -9.705 -2.115 20.925 1.00 89.25 111 MET A O 1
ATOM 908 N N . SER A 1 112 ? -9.147 -1.544 18.840 1.00 93.81 112 SER A N 1
ATOM 909 C CA . SER A 1 112 ? -10.470 -1.822 18.282 1.00 93.81 112 SER A CA 1
ATOM 910 C C . SER A 1 112 ? -10.639 -3.306 17.951 1.00 93.81 112 SER A C 1
ATOM 912 O O . SER A 1 112 ? -9.821 -3.902 17.245 1.00 93.81 112 SER A O 1
ATOM 914 N N . SER A 1 113 ? -11.753 -3.891 18.405 1.00 93.88 113 SER A N 1
ATOM 915 C CA . SER A 1 113 ? -12.130 -5.274 18.088 1.00 93.88 113 SER A CA 1
ATOM 916 C C . SER A 1 113 ? -12.297 -5.500 16.587 1.00 93.88 113 SER A C 1
ATOM 918 O O . SER A 1 113 ? -11.831 -6.514 16.077 1.00 93.88 113 SER A O 1
ATOM 920 N N . PHE A 1 114 ? -12.859 -4.526 15.861 1.00 96.06 114 PHE A N 1
ATOM 921 C CA . PHE A 1 114 ? -12.995 -4.584 14.406 1.00 96.06 114 PHE A CA 1
ATOM 922 C C . PHE A 1 114 ? -11.638 -4.805 13.721 1.00 96.06 114 PHE A C 1
ATOM 924 O O . PHE A 1 114 ? -11.480 -5.736 12.934 1.00 96.06 114 PHE A O 1
ATOM 931 N N . PHE A 1 115 ? -10.626 -3.992 14.044 1.00 96.62 115 PHE A N 1
ATOM 932 C CA . PHE A 1 115 ? -9.307 -4.114 13.416 1.00 96.62 115 PHE A CA 1
ATOM 933 C C . PHE A 1 115 ? -8.570 -5.391 13.844 1.00 96.62 115 PHE A C 1
ATOM 935 O O . PHE A 1 115 ? -7.872 -5.989 13.020 1.00 96.62 115 PHE A O 1
ATOM 942 N N . ALA A 1 116 ? -8.762 -5.842 15.088 1.00 96.06 116 ALA A N 1
ATOM 943 C CA . ALA A 1 116 ? -8.235 -7.120 15.565 1.00 96.06 116 ALA A CA 1
ATOM 944 C C . ALA A 1 116 ? -8.859 -8.317 14.820 1.00 96.06 116 ALA A C 1
ATOM 946 O O . ALA A 1 116 ? -8.147 -9.242 14.421 1.00 96.06 116 ALA A O 1
ATOM 947 N N . ASP A 1 117 ? -10.170 -8.287 14.573 1.00 96.56 117 ASP A N 1
ATOM 948 C CA . ASP A 1 117 ? -10.882 -9.307 13.799 1.00 96.56 117 ASP A CA 1
ATOM 949 C C . ASP A 1 117 ? -10.438 -9.317 12.332 1.00 96.56 117 ASP A C 1
ATOM 951 O O . ASP A 1 117 ? -10.181 -10.383 11.768 1.00 96.56 117 ASP A O 1
ATOM 955 N N . CYS A 1 118 ? -10.277 -8.142 11.718 1.00 97.12 118 CYS A N 1
ATOM 956 C CA . CYS A 1 118 ? -9.720 -8.005 10.372 1.00 97.12 118 CYS A CA 1
ATOM 957 C C . CYS A 1 118 ? -8.318 -8.620 10.276 1.00 97.12 118 CYS A C 1
ATOM 959 O O . CYS A 1 118 ? -8.069 -9.427 9.382 1.00 97.12 118 CYS A O 1
ATOM 961 N N . GLN A 1 119 ? -7.432 -8.329 11.236 1.00 97.44 119 GLN A N 1
ATOM 962 C CA . GLN A 1 119 ? -6.087 -8.909 11.272 1.00 97.44 119 GLN A CA 1
ATOM 963 C C . GLN A 1 119 ? -6.100 -10.433 11.408 1.00 97.44 119 GLN A C 1
ATOM 965 O O . GLN A 1 119 ? -5.338 -11.116 10.720 1.00 97.44 119 GLN A O 1
ATOM 970 N N . ARG A 1 120 ? -6.986 -10.971 12.253 1.00 97.62 120 ARG A N 1
ATOM 971 C CA . ARG A 1 120 ? -7.144 -12.417 12.433 1.00 97.62 120 ARG A CA 1
ATOM 972 C C . ARG A 1 120 ? -7.615 -13.098 11.149 1.00 97.62 120 ARG A C 1
ATOM 974 O O . ARG A 1 120 ? -7.029 -14.102 10.760 1.00 97.62 120 ARG A O 1
ATOM 981 N N . ARG A 1 121 ? -8.638 -12.548 10.482 1.00 97.38 121 ARG A N 1
ATOM 982 C CA . ARG A 1 121 ? -9.174 -13.092 9.219 1.00 97.38 121 ARG A CA 1
ATOM 983 C C . ARG A 1 121 ? -8.161 -13.031 8.082 1.00 97.38 121 ARG A C 1
ATOM 985 O O . ARG A 1 121 ? -8.053 -13.991 7.334 1.00 97.38 121 ARG A O 1
ATOM 992 N N . ALA A 1 122 ? -7.391 -11.947 8.006 1.00 97.06 122 ALA A N 1
ATOM 993 C CA . ALA A 1 122 ? -6.319 -11.796 7.026 1.00 97.06 122 ALA A CA 1
ATOM 994 C C . ALA A 1 122 ? -5.119 -12.729 7.287 1.00 97.06 122 ALA A C 1
ATOM 996 O O . ALA A 1 122 ? -4.212 -12.811 6.462 1.00 97.06 122 ALA A O 1
ATOM 997 N N . GLY A 1 123 ? -5.050 -13.381 8.458 1.00 97.44 123 GLY A N 1
ATOM 998 C CA . GLY A 1 123 ? -3.888 -14.176 8.862 1.00 97.44 123 GLY A CA 1
ATOM 999 C C . GLY A 1 123 ? -2.607 -13.343 8.984 1.00 97.44 123 GLY A C 1
ATOM 1000 O O . GLY A 1 123 ? -1.510 -13.856 8.778 1.00 97.44 123 GLY A O 1
ATOM 1001 N N . HIS A 1 124 ? -2.730 -12.045 9.274 1.00 97.31 124 HIS A N 1
ATOM 1002 C CA . HIS A 1 124 ? -1.609 -11.112 9.264 1.00 97.31 124 HIS A CA 1
ATOM 1003 C C . HIS A 1 124 ? -0.773 -11.212 10.555 1.00 97.31 124 HIS A C 1
ATOM 1005 O O . HIS A 1 124 ? -1.267 -10.869 11.635 1.00 97.31 124 HIS A O 1
ATOM 1011 N N . PRO A 1 125 ? 0.513 -11.614 10.473 1.00 95.69 125 PRO A N 1
ATOM 1012 C CA . PRO A 1 125 ? 1.374 -11.734 11.651 1.00 95.69 125 PRO A CA 1
ATOM 1013 C C . PRO A 1 125 ? 1.834 -10.380 12.203 1.00 95.69 125 PRO A C 1
ATOM 1015 O O . PRO A 1 125 ? 2.280 -10.296 13.343 1.00 95.69 125 PRO A O 1
ATOM 1018 N N . LEU A 1 126 ? 1.760 -9.321 11.393 1.00 96.00 126 LEU A N 1
ATOM 1019 C CA . LEU A 1 126 ? 2.181 -7.974 11.769 1.00 96.00 126 LEU A CA 1
ATOM 1020 C C . LEU A 1 126 ? 0.961 -7.074 12.013 1.00 96.00 126 LEU A C 1
ATOM 1022 O O . LEU A 1 126 ? -0.090 -7.281 11.405 1.00 96.00 126 LEU A O 1
ATOM 1026 N N . PRO A 1 127 ? 1.090 -6.036 12.856 1.00 95.19 127 PRO A N 1
ATOM 1027 C CA . PRO A 1 127 ? 0.016 -5.071 13.052 1.00 95.19 127 PRO A CA 1
ATOM 1028 C C . PRO A 1 127 ? -0.249 -4.269 11.772 1.00 95.19 127 PRO A C 1
ATOM 1030 O O . PRO A 1 127 ? 0.669 -4.006 10.988 1.00 95.19 127 PRO A O 1
ATOM 1033 N N . LEU A 1 128 ? -1.486 -3.786 11.605 1.00 96.38 128 LEU A N 1
ATOM 1034 C CA . LEU A 1 128 ? -1.919 -2.992 10.443 1.00 96.38 128 LEU A CA 1
ATOM 1035 C C . LEU A 1 128 ? -0.945 -1.849 10.091 1.00 96.38 128 LEU A C 1
ATOM 1037 O O . LEU A 1 128 ? -0.655 -1.618 8.920 1.00 96.38 128 LEU A O 1
ATOM 1041 N N . GLY A 1 129 ? -0.378 -1.167 11.092 1.00 95.94 129 GLY A N 1
ATOM 1042 C CA . GLY A 1 129 ? 0.569 -0.068 10.870 1.00 95.94 129 GLY A CA 1
ATOM 1043 C C . GLY A 1 129 ? 1.817 -0.466 10.073 1.00 95.94 129 GLY A C 1
ATOM 1044 O O . GLY A 1 129 ? 2.297 0.319 9.255 1.00 95.94 129 GLY A O 1
ATOM 1045 N N . ALA A 1 130 ? 2.312 -1.697 10.246 1.00 96.56 130 ALA A N 1
ATOM 1046 C CA . ALA A 1 130 ? 3.449 -2.208 9.482 1.00 96.56 130 ALA A CA 1
ATOM 1047 C C . ALA A 1 130 ? 3.099 -2.366 7.996 1.00 96.56 130 ALA A C 1
ATOM 1049 O O . ALA A 1 130 ? 3.912 -2.060 7.125 1.00 96.56 130 ALA A O 1
ATOM 1050 N N . TYR A 1 131 ? 1.869 -2.788 7.705 1.00 96.94 131 TYR A N 1
ATOM 1051 C CA . TYR A 1 131 ? 1.374 -2.912 6.341 1.00 96.94 131 TYR A CA 1
ATOM 1052 C C . TYR A 1 131 ? 1.106 -1.549 5.692 1.00 96.94 131 TYR A C 1
ATOM 1054 O O . TYR A 1 131 ? 1.505 -1.333 4.550 1.00 96.94 131 TYR A O 1
ATOM 1062 N N . LEU A 1 132 ? 0.540 -0.589 6.430 1.00 97.25 132 LEU A N 1
ATOM 1063 C CA . LEU A 1 132 ? 0.315 0.776 5.932 1.00 97.25 132 LEU A CA 1
ATOM 1064 C C . LEU A 1 132 ? 1.617 1.555 5.680 1.00 97.25 132 LEU A C 1
ATOM 1066 O O . LEU A 1 132 ? 1.608 2.576 4.990 1.00 97.25 132 LEU A O 1
ATOM 1070 N N . LEU A 1 133 ? 2.756 1.084 6.194 1.00 97.00 133 LEU A N 1
ATOM 1071 C CA . LEU A 1 133 ? 4.074 1.634 5.874 1.00 97.00 133 LEU A CA 1
ATOM 1072 C C . LEU A 1 133 ? 4.638 1.103 4.542 1.00 97.00 133 LEU A C 1
ATOM 1074 O O . LEU A 1 133 ? 5.529 1.729 3.963 1.00 97.00 133 LEU A O 1
ATOM 1078 N N . LYS A 1 134 ? 4.118 -0.015 4.019 1.00 95.88 134 LYS A N 1
ATOM 1079 C CA . LYS A 1 134 ? 4.647 -0.670 2.813 1.00 95.88 134 LYS A CA 1
ATOM 1080 C C . LYS A 1 134 ? 4.660 0.231 1.578 1.00 95.88 134 LYS A C 1
ATOM 1082 O O . LYS A 1 134 ? 5.670 0.188 0.882 1.00 95.88 134 LYS A O 1
ATOM 1087 N N . PRO A 1 135 ? 3.652 1.082 1.289 1.00 96.56 135 PRO A N 1
ATOM 1088 C CA . PRO A 1 135 ? 3.756 2.015 0.168 1.00 96.56 135 PRO A CA 1
ATOM 1089 C C . PRO A 1 135 ? 4.941 2.982 0.305 1.00 96.56 135 PRO A C 1
ATOM 1091 O O . PRO A 1 135 ? 5.733 3.121 -0.626 1.00 96.56 135 PRO A O 1
ATOM 1094 N N . VAL A 1 136 ? 5.150 3.562 1.490 1.00 96.00 136 VAL A N 1
ATOM 1095 C CA . VAL A 1 136 ? 6.302 4.444 1.756 1.00 96.00 136 VAL A CA 1
ATOM 1096 C C . VAL A 1 136 ? 7.620 3.689 1.555 1.00 96.00 136 VAL A C 1
ATOM 1098 O O . VAL A 1 136 ? 8.550 4.189 0.928 1.00 96.00 136 VAL A O 1
ATOM 1101 N N . GLN A 1 137 ? 7.696 2.440 2.012 1.00 94.31 137 GLN A N 1
ATOM 1102 C CA . GLN A 1 137 ? 8.864 1.595 1.766 1.00 94.31 137 GLN A CA 1
ATOM 1103 C C . GLN A 1 137 ? 9.039 1.305 0.271 1.00 94.31 137 GLN A C 1
ATOM 1105 O O . GLN A 1 137 ? 10.153 1.406 -0.243 1.00 94.31 137 GLN A O 1
ATOM 1110 N N . ARG A 1 138 ? 7.960 0.987 -0.451 1.00 93.81 138 ARG A N 1
ATOM 1111 C CA . ARG A 1 138 ? 8.000 0.602 -1.865 1.00 93.81 138 ARG A CA 1
ATOM 1112 C C . ARG A 1 138 ? 8.549 1.722 -2.740 1.00 93.81 138 ARG A C 1
ATOM 1114 O O . ARG A 1 138 ? 9.449 1.459 -3.536 1.00 93.81 138 ARG A O 1
ATOM 1121 N N . ILE A 1 139 ? 8.103 2.963 -2.536 1.00 90.88 139 ILE A N 1
ATOM 1122 C CA . ILE A 1 139 ? 8.602 4.096 -3.327 1.00 90.88 139 ILE A CA 1
ATOM 1123 C C . ILE A 1 139 ? 10.106 4.324 -3.123 1.00 90.88 139 ILE A C 1
ATOM 1125 O O . ILE A 1 139 ? 10.830 4.549 -4.093 1.00 90.88 139 ILE A O 1
ATOM 1129 N N . THR A 1 140 ? 10.624 4.143 -1.901 1.00 89.19 140 THR A N 1
ATOM 1130 C CA . THR A 1 140 ? 12.079 4.217 -1.664 1.00 89.19 140 THR A CA 1
ATOM 1131 C C . THR A 1 140 ? 12.850 3.073 -2.327 1.00 89.19 140 THR A C 1
ATOM 1133 O O . THR A 1 140 ? 13.966 3.270 -2.804 1.00 89.19 140 THR A O 1
ATOM 1136 N N . LYS A 1 141 ? 12.259 1.874 -2.435 1.00 88.50 141 LYS A N 1
ATOM 1137 C CA . LYS A 1 141 ? 12.881 0.757 -3.164 1.00 88.50 141 LYS A CA 1
ATOM 1138 C C . LYS A 1 141 ? 12.962 1.025 -4.665 1.00 88.50 141 LYS A C 1
ATOM 1140 O O . LYS A 1 141 ? 13.970 0.661 -5.266 1.00 88.50 141 LYS A O 1
ATOM 1145 N N . TYR A 1 142 ? 11.971 1.692 -5.259 1.00 88.06 142 TYR A N 1
ATOM 1146 C CA . TYR A 1 142 ? 12.044 2.083 -6.670 1.00 88.06 142 TYR A CA 1
ATOM 1147 C C . TYR A 1 142 ? 13.170 3.072 -6.949 1.00 88.06 142 TYR A C 1
ATOM 1149 O O . TYR A 1 142 ? 13.886 2.901 -7.930 1.00 88.06 142 TYR A O 1
ATOM 1157 N N . GLN A 1 143 ? 13.402 4.041 -6.061 1.00 83.31 143 GLN A N 1
ATOM 1158 C CA . GLN A 1 143 ? 14.536 4.962 -6.196 1.00 83.31 143 GLN A CA 1
ATOM 1159 C C . GLN A 1 143 ? 15.880 4.216 -6.240 1.00 83.31 143 GLN A C 1
ATOM 1161 O O . GLN A 1 143 ? 16.740 4.534 -7.060 1.00 83.31 143 GLN A O 1
ATOM 1166 N N . LEU A 1 144 ? 16.056 3.196 -5.393 1.00 83.88 144 LEU A N 1
ATOM 1167 C CA . LEU A 1 144 ? 17.265 2.366 -5.387 1.00 83.88 144 LEU A CA 1
ATOM 1168 C C . LEU A 1 144 ? 17.383 1.511 -6.655 1.00 83.88 144 LEU A C 1
ATOM 1170 O O . LEU A 1 144 ? 18.461 1.449 -7.245 1.00 83.88 144 LEU A O 1
ATOM 1174 N N . LEU A 1 145 ? 16.279 0.895 -7.092 1.00 81.44 145 LEU A N 1
ATOM 1175 C CA . LEU A 1 145 ? 16.237 0.079 -8.307 1.00 81.44 145 LEU A CA 1
ATOM 1176 C C . LEU A 1 145 ? 16.597 0.903 -9.549 1.00 81.44 145 LEU A C 1
ATOM 1178 O O . LEU A 1 145 ? 17.395 0.457 -10.366 1.00 81.44 145 LEU A O 1
ATOM 1182 N N . LEU A 1 146 ? 16.039 2.108 -9.685 1.00 79.81 146 LEU A N 1
ATOM 1183 C CA . LEU A 1 146 ? 16.291 2.983 -10.831 1.00 79.81 146 LEU A CA 1
ATOM 1184 C C . LEU A 1 146 ? 17.751 3.449 -10.883 1.00 79.81 146 LEU A C 1
ATOM 1186 O O . LEU A 1 146 ? 18.365 3.378 -11.943 1.00 79.81 146 LEU A O 1
ATOM 1190 N N . ARG A 1 147 ? 18.344 3.820 -9.739 1.00 81.44 147 ARG A N 1
ATOM 1191 C CA . ARG A 1 147 ? 19.783 4.141 -9.646 1.00 81.44 147 ARG A CA 1
ATOM 1192 C C . ARG A 1 147 ? 20.669 2.954 -10.012 1.00 81.44 147 ARG A C 1
ATOM 1194 O O . ARG A 1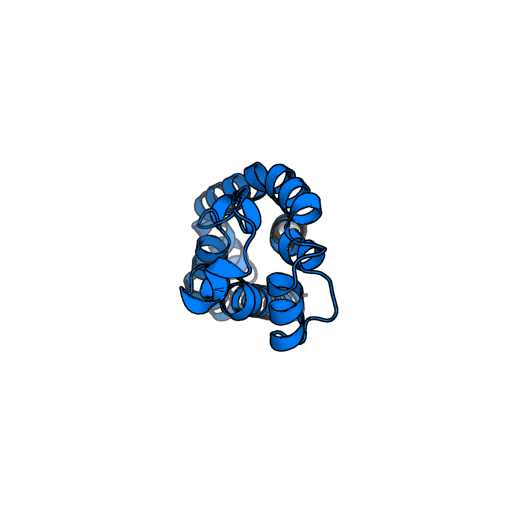 147 ? 21.749 3.107 -10.574 1.00 81.44 147 ARG A O 1
ATOM 1201 N N . GLU A 1 148 ? 20.250 1.746 -9.657 1.00 80.56 148 GLU A N 1
ATOM 1202 C CA . GLU A 1 148 ? 20.973 0.536 -10.017 1.00 80.56 148 GLU A CA 1
ATOM 1203 C C . GLU A 1 148 ? 20.864 0.218 -11.510 1.00 80.56 148 GLU A C 1
ATOM 1205 O O . GLU A 1 148 ? 21.879 -0.093 -12.130 1.00 80.56 148 GLU A O 1
ATOM 1210 N N . LEU A 1 149 ? 19.676 0.360 -12.099 1.00 74.38 149 LEU A N 1
ATOM 1211 C CA . LEU A 1 149 ? 19.468 0.198 -13.536 1.00 74.38 149 LEU A CA 1
ATOM 1212 C C . LEU A 1 149 ? 20.264 1.226 -14.344 1.00 74.38 149 LEU A C 1
ATOM 1214 O O . LEU A 1 149 ? 20.883 0.849 -15.335 1.00 74.38 149 LEU A O 1
ATOM 1218 N N . GLU A 1 150 ? 20.317 2.481 -13.894 1.00 77.19 150 GLU A N 1
ATOM 1219 C CA . GLU A 1 150 ? 21.128 3.530 -14.515 1.00 77.19 150 GLU A CA 1
ATOM 1220 C C . GLU A 1 150 ? 22.612 3.135 -14.570 1.00 77.19 150 GLU A C 1
ATOM 1222 O O . GLU A 1 150 ? 23.225 3.207 -15.632 1.00 77.19 150 GLU A O 1
ATOM 1227 N N . ARG A 1 151 ? 23.176 2.625 -13.464 1.00 76.75 151 ARG A N 1
ATOM 1228 C CA . ARG A 1 151 ? 24.577 2.161 -13.416 1.00 76.75 151 ARG A CA 1
ATOM 1229 C C . ARG A 1 151 ? 24.880 1.024 -14.395 1.00 76.75 151 ARG A C 1
ATOM 1231 O O . ARG A 1 151 ? 25.982 0.975 -14.914 1.00 76.75 151 ARG A O 1
ATOM 1238 N N . HIS A 1 152 ? 23.924 0.130 -14.648 1.00 69.00 152 HIS A N 1
ATOM 1239 C CA . HIS A 1 152 ? 24.106 -1.003 -15.567 1.00 69.00 152 HIS A CA 1
ATOM 1240 C C . HIS A 1 152 ? 23.809 -0.658 -17.036 1.00 69.00 152 HIS A C 1
ATOM 1242 O O . HIS A 1 152 ? 24.052 -1.488 -17.907 1.00 69.00 152 HIS A O 1
ATOM 1248 N N . CYS A 1 153 ? 23.230 0.517 -17.309 1.00 64.62 153 CYS A N 1
ATOM 1249 C CA . CYS A 1 153 ? 22.875 0.962 -18.660 1.00 64.62 153 CYS A CA 1
ATOM 1250 C C . CYS A 1 153 ? 23.769 2.098 -19.178 1.00 64.62 153 CYS A C 1
ATOM 1252 O O . CYS A 1 153 ? 23.607 2.490 -20.332 1.00 64.62 153 CYS A O 1
ATOM 1254 N N . ARG A 1 154 ? 24.686 2.639 -18.364 1.00 56.41 154 ARG A N 1
ATOM 1255 C CA . ARG A 1 154 ? 25.734 3.537 -18.862 1.00 56.41 154 ARG A CA 1
ATOM 1256 C C . ARG A 1 154 ? 26.751 2.701 -19.653 1.00 56.41 154 ARG A C 1
ATOM 1258 O O . ARG A 1 154 ? 27.283 1.752 -19.077 1.00 56.41 154 ARG A O 1
ATOM 1265 N N . PRO A 1 155 ? 26.997 3.001 -20.941 1.00 51.81 155 PRO A N 1
ATOM 1266 C CA . PRO A 1 155 ? 28.198 2.506 -21.596 1.00 51.81 155 PRO A CA 1
ATOM 1267 C C . PRO A 1 155 ? 29.416 3.097 -20.871 1.00 51.81 155 PRO A C 1
ATOM 1269 O O . PRO A 1 155 ? 29.336 4.231 -20.388 1.00 51.81 155 PRO A O 1
ATOM 1272 N N . GLU A 1 156 ? 30.484 2.307 -20.740 1.00 42.34 156 GLU A N 1
ATOM 1273 C CA . GLU A 1 156 ? 31.806 2.821 -20.344 1.00 42.34 156 GLU A CA 1
ATOM 1274 C C . GLU A 1 156 ? 32.269 3.938 -21.288 1.00 42.34 156 GLU A C 1
ATOM 1276 O O . GLU A 1 156 ? 31.988 3.837 -22.508 1.00 42.34 156 GLU A O 1
#

Organism: NCBI:txid51022

pLDDT: mean 91.0, std 10.6, range [42.34, 98.38]

Secondary structure (DSSP, 8-state):
-HHHHHHHHHHHHHHHHHHIIIIIHHHHSGGGGGGS-GGGTT-HHHHHTTHHHHHHHIIIIIHHHHHHTTT-HHHHHHHHHHTHHHHHHHHHHHHHHHHHHHHHIIIIITT-HHHHHHHHHTT-SS-HHHHHTHHHHHHHHHHHHHHHHHHHHS--

Radius of gyration: 17.43 Å; chains: 1; bounding box: 55×28×42 Å

Foldseek 3Di:
DLVVVLVVLVVLLVLLVLCCVLPVVLLQDPVCQVLFDPVCRVVVCLQQNVSVLVSCCSVPQQSVQSVVCSPPLVSNLVSCVVCVVVLCVRLVRLVVSLVSNVVCCVVTPPPGPSQVVSCVVSVPPDHPNVSSCVSVVVVVVVVVVNVVSVVVPDDD